Protein AF-A0A9E5RBS0-F1 (afdb_monomer)

Secondary structure (DSSP, 8-state):
-HHHHHIIIIIIIITTTTTTT-TTS-HHHHHHHHHHHHHHHHHHHHHHHHHHHS-TT-HHHHHHHHHHHHHHHHHHHHHTTSTT--SS-TTBTTTB--PPPEETTEE--HHHHHHHHHHHHHHHHHHHHHHHHHHHHHHHHHT-

Sequence (144 aa):
MSTLVIPIGVDAILLASGHMNNPAWLPHAKLHCAMSFFAAASLGISALAILKVRPTYDLFSMGLAAFLGSAFWIGLIASGFWSGTSYGFLNDPVLGNIREPELFGIVIYPNVIAAIITIVIAIAGYWFANQATLIERSRLKENA

Foldseek 3Di:
DCLQCVLCVCCVPVVVCLALVPPVDDVVSNVVSVVLNVQSNVLQVQLVVLVVPDDLLPLVSLLSSLCSQQVSLVVVVVCVVDPPDDLDCDCRPRVYHPDADDDPNHGDRVSNVSSVVSNVVSVVSSVVSNVVNVVVVVVVVVVD

Structure (mmCIF, N/CA/C/O backbone):
data_AF-A0A9E5RBS0-F1
#
_entry.id   AF-A0A9E5RBS0-F1
#
loop_
_atom_site.group_PDB
_atom_site.id
_atom_site.type_symbol
_atom_site.label_atom_id
_atom_site.label_alt_id
_atom_site.label_comp_id
_atom_site.label_asym_id
_atom_site.label_entity_id
_atom_site.label_seq_id
_atom_site.pdbx_PDB_ins_code
_atom_site.Cartn_x
_atom_site.Cartn_y
_atom_site.Cartn_z
_atom_site.occupancy
_atom_site.B_iso_or_equiv
_atom_site.auth_seq_id
_atom_site.auth_comp_id
_atom_site.auth_asym_id
_atom_site.auth_atom_id
_atom_site.pdbx_PDB_model_num
ATOM 1 N N . MET A 1 1 ? 2.836 -4.240 9.363 1.00 58.72 1 MET A N 1
ATOM 2 C CA . MET A 1 1 ? 4.174 -4.847 9.157 1.00 58.72 1 MET A CA 1
ATOM 3 C C . MET A 1 1 ? 4.505 -5.014 7.680 1.00 58.72 1 MET A C 1
ATOM 5 O O . MET A 1 1 ? 5.583 -4.593 7.291 1.00 58.72 1 MET A O 1
ATOM 9 N N . SER A 1 2 ? 3.610 -5.545 6.840 1.00 66.06 2 SER A N 1
ATOM 10 C CA . SER A 1 2 ? 3.861 -5.672 5.392 1.00 66.06 2 SER A CA 1
ATOM 11 C C . SER A 1 2 ? 4.233 -4.344 4.718 1.00 66.06 2 SER A C 1
ATOM 13 O O . SER A 1 2 ? 5.220 -4.295 3.999 1.00 66.06 2 SER A O 1
ATOM 15 N N . THR A 1 3 ? 3.536 -3.252 5.041 1.00 71.00 3 THR A N 1
ATOM 16 C CA . THR A 1 3 ? 3.782 -1.877 4.540 1.00 71.00 3 THR A CA 1
ATOM 17 C C . THR A 1 3 ? 5.165 -1.316 4.893 1.00 71.00 3 THR A C 1
ATOM 19 O O . THR A 1 3 ? 5.622 -0.369 4.271 1.00 71.00 3 THR A O 1
ATOM 22 N N . LEU A 1 4 ? 5.848 -1.911 5.875 1.00 67.19 4 LEU A N 1
ATOM 23 C CA . LEU A 1 4 ? 7.228 -1.582 6.240 1.00 67.19 4 LEU A CA 1
ATOM 24 C C . LEU A 1 4 ? 8.225 -2.508 5.545 1.00 67.19 4 LEU A C 1
ATOM 26 O O . LEU A 1 4 ? 9.202 -2.060 4.956 1.00 67.19 4 LEU A O 1
ATOM 30 N N . VAL A 1 5 ? 7.981 -3.814 5.651 1.00 72.00 5 VAL A N 1
ATOM 31 C CA . VAL A 1 5 ? 8.968 -4.842 5.311 1.00 72.00 5 VAL A CA 1
ATOM 32 C C . VAL A 1 5 ? 9.030 -5.097 3.813 1.00 72.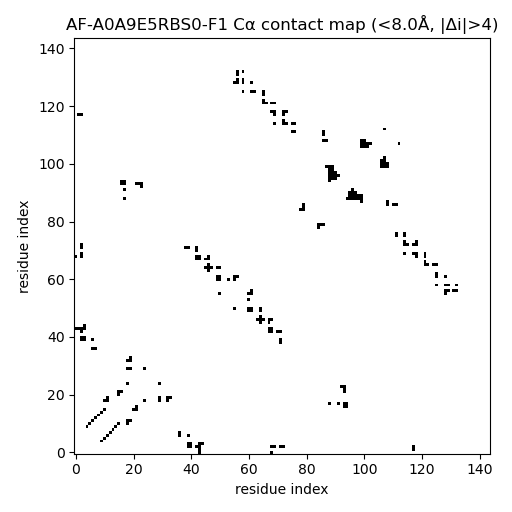00 5 VAL A C 1
ATOM 34 O O . VAL A 1 5 ? 10.119 -5.262 3.278 1.00 72.00 5 VAL A O 1
ATOM 37 N N . ILE A 1 6 ? 7.884 -5.127 3.131 1.00 73.69 6 ILE A N 1
ATOM 38 C CA . ILE A 1 6 ? 7.835 -5.523 1.723 1.00 73.69 6 ILE A CA 1
ATOM 39 C C . ILE A 1 6 ? 8.464 -4.446 0.826 1.00 73.69 6 ILE A C 1
ATOM 41 O O . ILE A 1 6 ? 9.379 -4.801 0.093 1.00 73.69 6 ILE A O 1
ATOM 45 N N . PRO A 1 7 ? 8.101 -3.149 0.909 1.00 73.19 7 PRO A N 1
ATOM 46 C CA . PRO A 1 7 ? 8.679 -2.144 0.012 1.00 73.19 7 PRO A CA 1
ATOM 47 C C . PRO A 1 7 ? 10.189 -1.975 0.218 1.00 73.19 7 PRO A C 1
ATOM 49 O O . PRO A 1 7 ? 10.949 -1.902 -0.737 1.00 73.19 7 PRO A O 1
ATOM 52 N N . ILE A 1 8 ? 10.660 -1.981 1.469 1.00 74.06 8 ILE A N 1
ATOM 53 C CA . ILE A 1 8 ? 12.094 -1.836 1.748 1.00 74.06 8 ILE A CA 1
ATOM 54 C C . ILE A 1 8 ? 12.848 -3.125 1.400 1.00 74.06 8 ILE A C 1
ATOM 56 O O . ILE A 1 8 ? 13.849 -3.093 0.693 1.00 74.06 8 ILE A O 1
ATOM 60 N N . GLY A 1 9 ? 12.388 -4.272 1.896 1.00 75.38 9 GLY A N 1
ATOM 61 C CA . GLY A 1 9 ? 13.095 -5.539 1.728 1.00 75.38 9 GLY A CA 1
ATOM 62 C C . GLY A 1 9 ? 13.079 -6.051 0.290 1.00 75.38 9 GLY A C 1
ATOM 63 O O . GLY A 1 9 ? 14.088 -6.559 -0.191 1.00 75.38 9 GLY A O 1
ATOM 64 N N . VAL A 1 10 ? 11.957 -5.910 -0.413 1.00 73.31 10 VAL A N 1
ATOM 65 C CA . VAL A 1 10 ? 11.831 -6.402 -1.787 1.00 73.31 10 VAL A CA 1
ATOM 66 C C . VAL A 1 10 ? 12.387 -5.381 -2.771 1.00 73.31 10 VAL A C 1
ATOM 68 O O . VAL A 1 10 ? 13.307 -5.716 -3.511 1.00 73.31 10 VAL A O 1
ATOM 71 N N . ASP A 1 11 ? 11.926 -4.131 -2.748 1.00 73.44 11 ASP A N 1
ATOM 72 C CA . ASP A 1 11 ? 12.280 -3.192 -3.819 1.00 73.44 11 ASP A CA 1
ATOM 73 C C . ASP A 1 11 ? 13.636 -2.509 -3.605 1.00 73.44 11 ASP A C 1
ATOM 75 O O . ASP A 1 11 ? 14.388 -2.326 -4.564 1.00 73.44 11 ASP A O 1
ATOM 79 N N . ALA A 1 12 ? 13.994 -2.167 -2.361 1.00 74.69 12 ALA A N 1
ATOM 80 C CA . ALA A 1 12 ? 15.268 -1.497 -2.082 1.00 74.69 12 ALA A CA 1
ATOM 81 C C . ALA A 1 12 ? 16.462 -2.461 -1.973 1.00 74.69 12 ALA A C 1
ATOM 83 O O . ALA A 1 12 ? 17.599 -2.018 -2.137 1.00 74.69 12 ALA A O 1
ATOM 84 N N . ILE A 1 13 ? 16.227 -3.752 -1.695 1.00 80.75 13 ILE A N 1
ATOM 85 C CA . ILE A 1 13 ? 17.293 -4.755 -1.519 1.00 80.75 13 ILE A CA 1
ATOM 86 C C . ILE A 1 13 ? 17.256 -5.804 -2.633 1.00 80.75 13 ILE A C 1
ATOM 88 O O . ILE A 1 13 ? 18.195 -5.869 -3.424 1.00 80.75 13 ILE A O 1
ATOM 92 N N . LEU A 1 14 ? 16.197 -6.620 -2.723 1.00 79.25 14 LEU A N 1
ATOM 93 C CA . LEU A 1 14 ? 16.153 -7.738 -3.681 1.00 79.25 14 LEU A CA 1
ATOM 94 C C . LEU A 1 14 ? 16.082 -7.267 -5.140 1.00 79.25 14 LEU A C 1
ATOM 96 O O . LEU A 1 14 ? 16.726 -7.847 -6.010 1.00 79.25 14 LEU A O 1
ATOM 100 N N . LEU A 1 15 ? 15.328 -6.200 -5.400 1.00 79.38 15 LEU A N 1
ATOM 101 C CA . LEU A 1 15 ? 15.112 -5.628 -6.730 1.00 79.38 15 LEU A CA 1
ATOM 102 C C . LEU A 1 15 ? 15.852 -4.301 -6.915 1.00 79.38 15 LEU A C 1
ATOM 104 O O . LEU A 1 15 ? 15.511 -3.522 -7.806 1.00 79.38 15 LEU A O 1
ATOM 108 N N . ALA A 1 16 ? 16.887 -4.047 -6.108 1.00 84.00 16 ALA A N 1
ATOM 109 C CA . ALA A 1 16 ? 17.643 -2.800 -6.152 1.00 84.00 16 ALA A CA 1
ATOM 110 C C . ALA A 1 16 ? 18.156 -2.490 -7.567 1.00 84.00 16 ALA A C 1
ATOM 112 O O . ALA A 1 16 ? 18.082 -1.347 -8.009 1.00 84.00 16 ALA A O 1
ATOM 113 N N . SER A 1 17 ? 18.617 -3.507 -8.303 1.00 83.50 17 SER A N 1
ATOM 114 C CA . SER A 1 17 ? 19.103 -3.386 -9.686 1.00 83.50 17 SER A CA 1
ATOM 115 C C . SER A 1 17 ? 18.028 -2.945 -10.684 1.00 83.50 17 SER A C 1
ATOM 117 O O . SER A 1 17 ? 18.360 -2.274 -11.655 1.00 83.50 17 SER A O 1
ATOM 119 N N . GLY A 1 18 ? 16.759 -3.291 -10.438 1.00 80.44 18 GLY A N 1
ATOM 120 C CA . GLY A 1 18 ? 15.614 -2.840 -11.236 1.00 80.44 18 GLY A CA 1
ATOM 121 C C . GLY A 1 18 ? 15.096 -1.460 -10.838 1.00 80.44 18 GLY A C 1
ATOM 122 O O . GLY A 1 18 ? 14.491 -0.786 -11.659 1.00 80.44 18 GLY A O 1
ATOM 123 N N . HIS A 1 19 ? 15.388 -1.021 -9.612 1.00 84.19 19 HIS A N 1
ATOM 124 C CA . HIS A 1 19 ? 14.919 0.243 -9.046 1.00 84.19 19 HIS A CA 1
ATOM 125 C C . HIS A 1 19 ? 16.079 1.210 -8.751 1.00 84.19 19 HIS A C 1
ATOM 127 O O . HIS A 1 19 ? 16.594 1.894 -9.636 1.00 84.19 19 HIS A O 1
ATOM 133 N N . M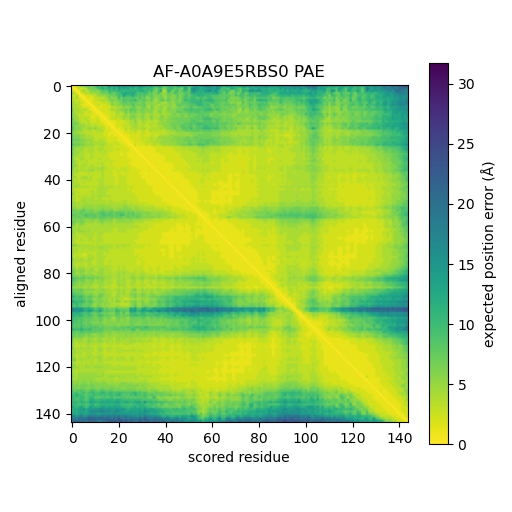ET A 1 20 ? 16.506 1.288 -7.486 1.00 86.19 20 MET A N 1
ATOM 134 C CA . MET A 1 20 ? 17.408 2.326 -6.970 1.00 86.19 20 MET A CA 1
ATOM 135 C C . MET A 1 20 ? 18.777 2.349 -7.659 1.00 86.19 20 MET A C 1
ATOM 137 O O . MET A 1 20 ? 19.349 3.419 -7.894 1.00 86.19 20 MET A O 1
ATOM 141 N N . ASN A 1 21 ? 19.275 1.176 -8.037 1.00 88.56 21 ASN A N 1
ATOM 142 C CA . ASN A 1 21 ? 20.567 1.001 -8.685 1.00 88.56 21 ASN A CA 1
ATOM 143 C C . ASN A 1 21 ? 20.462 0.940 -10.212 1.00 88.56 21 ASN A C 1
ATOM 145 O O . ASN A 1 21 ? 21.502 0.851 -10.855 1.00 88.56 21 ASN A O 1
ATOM 149 N N . ASN A 1 22 ? 19.264 1.033 -10.802 1.00 88.19 22 ASN A N 1
ATOM 150 C CA . ASN A 1 22 ? 19.078 0.985 -12.251 1.00 88.19 22 ASN A CA 1
ATOM 151 C C . A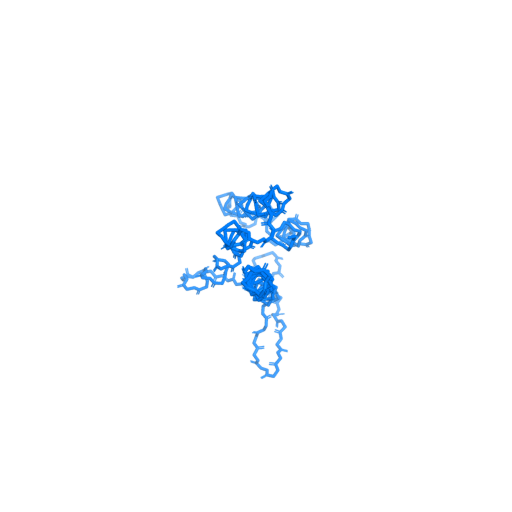SN A 1 22 ? 19.731 2.222 -12.907 1.00 88.19 22 ASN A C 1
ATOM 153 O O . ASN A 1 22 ? 19.250 3.342 -12.699 1.00 88.19 22 ASN A O 1
ATOM 157 N N . PRO A 1 23 ? 20.845 2.101 -13.656 1.00 90.50 23 PRO A N 1
ATOM 158 C CA . PRO A 1 23 ? 21.505 3.258 -14.265 1.00 90.50 23 PRO A CA 1
ATOM 159 C C . PRO A 1 23 ? 20.683 3.918 -15.379 1.00 90.50 23 PRO A C 1
ATOM 161 O O . PRO A 1 23 ? 20.913 5.088 -15.669 1.00 90.50 23 PRO A O 1
ATOM 164 N N . ALA A 1 24 ? 19.732 3.204 -15.986 1.00 89.38 24 ALA A N 1
ATOM 165 C CA . ALA A 1 24 ? 18.901 3.732 -17.065 1.00 89.38 24 ALA A CA 1
ATOM 166 C C . ALA A 1 24 ? 17.740 4.605 -16.555 1.00 89.38 24 ALA A C 1
ATOM 168 O O . ALA A 1 24 ? 17.189 5.405 -17.310 1.00 89.38 24 ALA A O 1
ATOM 169 N N . TRP A 1 25 ? 17.373 4.492 -15.275 1.00 87.62 25 TRP A N 1
ATOM 170 C CA . TRP A 1 25 ? 16.360 5.351 -14.668 1.00 87.62 25 TRP A CA 1
ATOM 171 C C . TRP A 1 25 ? 16.925 6.741 -14.374 1.00 87.62 25 TRP A C 1
ATOM 173 O O . TRP A 1 25 ? 17.949 6.892 -13.700 1.00 87.62 25 TRP A O 1
ATOM 183 N N . LEU A 1 26 ? 16.208 7.776 -14.816 1.00 91.38 26 LEU A N 1
ATOM 184 C CA . LEU A 1 26 ? 16.553 9.163 -14.512 1.00 91.38 26 LEU A CA 1
ATOM 185 C C . LEU A 1 26 ? 16.575 9.392 -12.988 1.00 91.38 26 LEU A C 1
ATOM 187 O O . LEU A 1 26 ? 15.738 8.827 -12.274 1.00 91.38 26 LEU A O 1
ATOM 191 N N . PRO A 1 27 ? 17.445 10.281 -12.467 1.00 93.06 27 PRO A N 1
ATOM 192 C CA . PRO A 1 27 ? 17.517 10.571 -11.032 1.00 93.06 27 PRO A CA 1
ATOM 193 C C . PRO A 1 27 ? 16.165 10.925 -10.393 1.00 93.06 27 PRO A C 1
ATOM 195 O O . PRO A 1 27 ? 15.903 10.563 -9.250 1.00 93.06 27 PRO A O 1
ATOM 198 N N . HIS A 1 28 ? 15.272 11.581 -11.140 1.00 92.44 28 HIS A N 1
ATOM 199 C CA . HIS A 1 28 ? 13.936 11.925 -10.659 1.00 92.44 28 HIS A CA 1
ATOM 200 C C . HIS A 1 28 ? 13.037 10.697 -10.424 1.00 92.44 28 HIS A C 1
ATOM 202 O O . HIS A 1 28 ? 12.309 10.657 -9.438 1.00 92.44 28 HIS A O 1
ATOM 208 N N . ALA A 1 29 ? 13.117 9.663 -11.268 1.00 88.44 29 ALA A N 1
ATOM 209 C CA . ALA A 1 29 ? 12.374 8.418 -11.052 1.00 88.44 29 ALA A CA 1
ATOM 210 C C . ALA A 1 29 ? 12.856 7.699 -9.780 1.00 88.44 29 ALA A C 1
ATOM 212 O O . ALA A 1 29 ? 12.051 7.213 -8.987 1.00 88.44 29 ALA A O 1
ATOM 213 N N . LYS A 1 30 ? 14.172 7.724 -9.528 1.00 89.50 30 LYS A N 1
ATOM 214 C CA . LYS A 1 30 ? 14.768 7.191 -8.292 1.00 89.50 30 LYS A CA 1
ATOM 215 C C . LYS A 1 30 ? 14.309 7.953 -7.052 1.00 89.50 30 LYS A C 1
ATOM 217 O O . LYS A 1 30 ? 14.068 7.334 -6.020 1.00 89.50 30 LYS A O 1
ATOM 222 N N . LEU A 1 31 ? 14.145 9.276 -7.152 1.00 91.31 31 LEU A N 1
ATOM 223 C CA . LEU A 1 31 ? 13.568 10.084 -6.076 1.00 91.31 31 LEU A CA 1
ATOM 224 C C . LEU A 1 31 ? 12.137 9.633 -5.751 1.00 91.31 31 LEU A C 1
ATOM 226 O O . LEU A 1 31 ? 11.849 9.377 -4.586 1.00 91.31 31 LEU A O 1
ATOM 230 N N . HIS A 1 32 ? 11.263 9.479 -6.753 1.00 91.06 32 HIS A N 1
ATOM 231 C CA . HIS A 1 32 ? 9.890 8.990 -6.539 1.00 91.06 32 HIS A CA 1
ATOM 232 C C . HIS A 1 32 ? 9.853 7.580 -5.940 1.00 91.06 32 HIS A C 1
ATOM 234 O O . HIS A 1 32 ? 9.050 7.309 -5.045 1.00 91.06 32 HIS A O 1
ATOM 240 N N . CYS A 1 33 ? 10.760 6.699 -6.368 1.00 88.12 33 CYS A N 1
ATOM 241 C CA . CYS A 1 33 ? 10.927 5.371 -5.776 1.00 88.12 33 CYS A CA 1
ATOM 242 C C . CYS A 1 33 ? 11.312 5.458 -4.288 1.00 88.12 33 CYS A C 1
ATOM 244 O O . CYS A 1 33 ? 10.648 4.869 -3.436 1.00 88.12 33 CYS A O 1
ATOM 246 N N . ALA A 1 34 ? 12.328 6.258 -3.947 1.00 88.62 34 ALA A N 1
ATOM 247 C CA . ALA A 1 34 ? 12.744 6.459 -2.560 1.00 88.62 34 ALA A CA 1
ATOM 248 C C . ALA A 1 34 ? 11.625 7.079 -1.708 1.00 88.62 34 ALA A C 1
ATOM 250 O O . ALA A 1 34 ? 11.345 6.599 -0.609 1.00 88.62 34 ALA A O 1
ATOM 251 N N . MET A 1 35 ? 10.944 8.108 -2.224 1.00 92.00 35 MET A N 1
ATOM 252 C CA . MET A 1 35 ? 9.789 8.727 -1.567 1.00 92.00 35 MET A CA 1
ATOM 253 C C . MET A 1 35 ? 8.695 7.698 -1.274 1.00 92.00 35 MET A C 1
ATOM 255 O O . MET A 1 35 ? 8.122 7.718 -0.187 1.00 92.00 35 MET A O 1
ATOM 259 N N . SER A 1 36 ? 8.451 6.765 -2.195 1.00 89.44 36 SER A N 1
ATOM 260 C CA . SER A 1 36 ? 7.472 5.689 -2.018 1.00 89.44 36 SER A CA 1
ATOM 261 C C . SER A 1 36 ? 7.849 4.756 -0.862 1.00 89.44 36 SER A C 1
ATOM 263 O O . SER A 1 36 ? 6.991 4.427 -0.042 1.00 89.44 36 SER A O 1
ATOM 265 N N . PHE A 1 37 ? 9.131 4.399 -0.715 1.00 87.31 37 PHE A N 1
ATOM 266 C CA . PHE A 1 37 ? 9.606 3.592 0.418 1.00 87.31 37 PHE A CA 1
ATOM 267 C C . PHE A 1 37 ? 9.423 4.304 1.756 1.00 87.31 37 PHE A C 1
ATOM 269 O O . PHE A 1 37 ? 8.893 3.722 2.704 1.00 87.31 37 PHE A O 1
ATOM 276 N N . PHE A 1 38 ? 9.822 5.576 1.836 1.00 89.56 38 PHE A N 1
ATOM 277 C CA . PHE A 1 38 ? 9.664 6.359 3.061 1.00 89.56 38 PHE A CA 1
ATOM 278 C C . PHE A 1 38 ? 8.194 6.622 3.391 1.00 89.56 38 PHE A C 1
ATOM 280 O O . PHE A 1 38 ? 7.828 6.603 4.567 1.00 89.56 38 PHE A O 1
ATOM 287 N N . ALA A 1 39 ? 7.337 6.808 2.385 1.00 91.38 39 ALA A N 1
ATOM 288 C CA . ALA A 1 39 ? 5.898 6.929 2.580 1.00 91.38 39 ALA A CA 1
ATOM 289 C C . ALA A 1 39 ? 5.308 5.634 3.152 1.00 91.38 39 ALA A C 1
ATOM 291 O O . ALA A 1 39 ? 4.618 5.676 4.171 1.00 91.38 39 ALA A O 1
ATOM 292 N N . ALA A 1 40 ? 5.633 4.479 2.564 1.00 90.88 40 ALA A N 1
ATOM 293 C CA . ALA A 1 40 ? 5.170 3.184 3.054 1.00 90.88 40 ALA A CA 1
ATOM 294 C C . ALA A 1 40 ? 5.631 2.922 4.498 1.00 90.88 40 ALA A C 1
ATOM 296 O O . ALA A 1 40 ? 4.829 2.552 5.362 1.00 90.88 40 ALA A O 1
ATOM 297 N N . ALA A 1 41 ? 6.904 3.207 4.788 1.00 89.75 41 ALA A N 1
ATOM 298 C CA . ALA A 1 41 ? 7.460 3.064 6.124 1.00 89.75 41 ALA A CA 1
ATOM 299 C C . ALA A 1 41 ? 6.772 3.983 7.141 1.00 89.75 41 ALA A C 1
ATOM 301 O O . ALA A 1 41 ? 6.351 3.526 8.205 1.00 89.75 41 ALA A O 1
ATOM 302 N N . SER A 1 42 ? 6.599 5.260 6.800 1.00 93.50 42 SER A N 1
ATOM 303 C CA . SER A 1 42 ? 5.956 6.239 7.681 1.00 93.50 42 SER A CA 1
ATOM 304 C C . SER A 1 42 ? 4.517 5.831 7.996 1.00 93.50 42 SER A C 1
ATOM 306 O O . SER A 1 42 ? 4.144 5.763 9.164 1.00 93.50 42 SER A O 1
ATOM 308 N N . LEU A 1 43 ? 3.735 5.453 6.979 1.00 94.88 43 LEU A N 1
ATOM 309 C CA . LEU A 1 43 ? 2.360 4.975 7.143 1.00 94.88 43 LEU A CA 1
ATOM 310 C C . LEU A 1 43 ? 2.285 3.716 8.022 1.00 94.88 43 LEU A C 1
ATOM 312 O O . LEU A 1 43 ? 1.458 3.633 8.934 1.00 94.88 43 LEU A O 1
ATOM 316 N N . GLY A 1 44 ? 3.182 2.751 7.796 1.00 93.38 44 GLY A N 1
ATOM 317 C CA . GLY A 1 44 ? 3.254 1.527 8.589 1.00 93.38 44 GLY A CA 1
ATOM 318 C C . GLY A 1 44 ? 3.641 1.772 10.051 1.00 93.38 44 GLY A C 1
ATOM 319 O O . GLY A 1 44 ? 3.033 1.180 10.945 1.00 93.38 44 GLY A O 1
ATOM 320 N N . ILE A 1 45 ? 4.611 2.655 10.312 1.00 94.62 45 ILE A N 1
ATOM 321 C CA . ILE A 1 45 ? 5.013 3.053 11.671 1.00 94.62 45 ILE A CA 1
ATOM 322 C C . ILE A 1 45 ? 3.866 3.774 12.375 1.00 94.62 45 ILE A C 1
ATOM 324 O O . ILE A 1 45 ? 3.558 3.438 13.517 1.00 94.62 45 ILE A O 1
ATOM 328 N N . SER A 1 46 ? 3.197 4.714 11.703 1.00 95.88 46 SER A N 1
ATOM 329 C CA . SER A 1 46 ? 2.045 5.422 12.267 1.00 95.88 46 SER A CA 1
ATOM 330 C C . SER A 1 46 ? 0.914 4.463 12.643 1.00 95.88 46 SER A C 1
ATOM 332 O O . SER A 1 46 ? 0.371 4.569 13.742 1.00 95.88 46 SER A O 1
ATOM 334 N N . ALA A 1 47 ? 0.604 3.479 11.792 1.00 95.81 47 ALA A N 1
ATOM 335 C CA . ALA A 1 47 ? -0.384 2.450 12.110 1.00 95.81 47 ALA A CA 1
ATOM 336 C C . ALA A 1 47 ? 0.003 1.650 13.368 1.00 95.81 47 ALA A C 1
ATOM 338 O O . ALA A 1 47 ? -0.811 1.493 14.277 1.00 95.81 47 ALA A O 1
ATOM 339 N N . LEU A 1 48 ? 1.256 1.189 13.467 1.00 94.56 48 LEU A N 1
ATOM 340 C CA . LEU A 1 48 ? 1.742 0.450 14.640 1.00 94.56 48 LEU A CA 1
ATOM 341 C C . LEU A 1 48 ? 1.740 1.299 15.914 1.00 94.56 48 LEU A C 1
ATOM 343 O O . LEU A 1 48 ? 1.405 0.792 16.983 1.00 94.56 48 LEU A O 1
ATOM 347 N N . ALA A 1 49 ? 2.089 2.582 15.810 1.00 96.19 49 ALA A N 1
ATOM 348 C CA . ALA A 1 49 ? 2.056 3.500 16.939 1.00 96.19 49 ALA A CA 1
ATOM 349 C C . ALA A 1 49 ? 0.635 3.616 17.507 1.00 96.19 49 ALA A C 1
ATOM 351 O O . ALA A 1 49 ? 0.464 3.515 18.720 1.00 96.19 49 ALA A O 1
ATOM 352 N N . ILE A 1 50 ? -0.382 3.732 16.643 1.00 96.25 50 ILE A N 1
ATOM 353 C CA . ILE A 1 50 ? -1.793 3.749 17.052 1.00 96.25 50 ILE A CA 1
ATOM 354 C C . ILE A 1 50 ? -2.174 2.437 17.743 1.00 96.25 50 ILE A C 1
ATOM 356 O O . ILE A 1 50 ? -2.688 2.474 18.859 1.00 96.25 50 ILE A O 1
ATOM 360 N N . LEU A 1 51 ? -1.883 1.288 17.122 1.00 94.12 51 LEU A N 1
ATOM 361 C CA . LEU A 1 51 ? -2.215 -0.027 17.690 1.00 94.12 51 LEU A CA 1
ATOM 362 C C . LEU A 1 51 ? -1.531 -0.283 19.042 1.00 94.12 51 LEU A C 1
ATOM 364 O O . LEU A 1 51 ? -2.064 -1.014 19.868 1.00 94.12 51 LEU A O 1
ATOM 368 N N . LYS A 1 52 ? -0.355 0.312 19.275 1.00 96.31 52 LYS A N 1
ATOM 369 C CA . LYS A 1 52 ? 0.396 0.165 20.526 1.00 96.31 52 LYS A CA 1
ATOM 370 C C . LYS A 1 52 ? -0.192 0.979 21.679 1.00 96.31 52 LYS A C 1
ATOM 372 O O . LYS A 1 52 ? -0.093 0.549 22.823 1.00 96.31 52 LYS A O 1
ATOM 377 N N . VAL A 1 53 ? -0.727 2.170 21.403 1.00 96.88 53 VAL A N 1
ATOM 378 C CA . VAL A 1 53 ? -1.120 3.132 22.453 1.00 96.88 53 VAL A CA 1
ATOM 379 C C . VAL A 1 53 ? -2.628 3.265 22.633 1.00 96.88 53 VAL A C 1
ATOM 381 O O . VAL A 1 53 ? -3.069 3.871 23.607 1.00 96.88 53 VAL A O 1
ATOM 384 N N . ARG A 1 54 ? -3.429 2.742 21.698 1.00 95.19 54 ARG A N 1
ATOM 385 C CA . ARG A 1 54 ? -4.890 2.834 21.739 1.00 95.19 54 ARG A CA 1
ATOM 386 C C . ARG A 1 54 ? -5.506 1.475 22.048 1.00 95.19 54 ARG A C 1
ATOM 388 O O . ARG A 1 54 ? -5.055 0.468 21.507 1.00 95.19 54 ARG A O 1
ATOM 395 N N . PRO A 1 55 ? -6.553 1.436 22.884 1.00 91.56 55 PRO A N 1
ATOM 396 C CA . PRO A 1 55 ? -7.268 0.200 23.137 1.00 91.56 55 PRO A CA 1
ATOM 397 C C . PRO A 1 55 ? -7.956 -0.303 21.864 1.00 91.56 55 PRO A C 1
ATOM 399 O O . PRO A 1 55 ? -8.444 0.482 21.053 1.00 91.56 55 PRO A O 1
ATOM 402 N N . THR A 1 56 ? -8.060 -1.622 21.719 1.00 89.44 56 THR A N 1
ATOM 403 C CA . THR A 1 56 ? -8.664 -2.266 20.541 1.00 89.44 56 THR A CA 1
ATOM 404 C C . THR A 1 56 ? -10.167 -2.018 20.403 1.00 89.44 56 THR A C 1
ATOM 406 O O . THR A 1 56 ? -10.703 -2.158 19.308 1.00 89.44 56 THR A O 1
ATOM 409 N N . TYR A 1 57 ? -10.849 -1.602 21.474 1.00 88.62 57 TYR A N 1
ATOM 410 C CA . TYR A 1 57 ? -12.265 -1.228 21.429 1.00 88.62 57 TYR A CA 1
ATOM 411 C C . TYR A 1 57 ? -12.517 0.198 20.901 1.00 88.62 57 TYR A C 1
ATOM 413 O O . TYR A 1 57 ? -13.662 0.572 20.633 1.00 88.62 57 TYR A O 1
ATOM 421 N N . ASP A 1 58 ? -11.469 1.012 20.727 1.00 93.31 58 ASP A N 1
ATOM 422 C CA . ASP A 1 58 ? -11.563 2.322 20.082 1.00 93.31 58 ASP A CA 1
ATOM 423 C C . ASP A 1 58 ? -11.605 2.156 18.557 1.00 93.31 58 ASP A C 1
ATOM 425 O O . ASP A 1 58 ? -10.582 2.152 17.866 1.00 93.31 58 ASP A O 1
ATOM 429 N N . LEU A 1 59 ? -12.823 2.012 18.029 1.00 94.31 59 LEU A N 1
ATOM 430 C CA . LEU A 1 59 ? -13.060 1.729 16.613 1.00 94.31 59 LEU A CA 1
ATOM 431 C C . LEU A 1 59 ? -12.534 2.816 15.678 1.00 94.31 59 LEU A C 1
ATOM 433 O O . LEU A 1 59 ? -12.132 2.497 14.562 1.00 94.31 59 LEU A O 1
ATOM 437 N N . PHE A 1 60 ? -12.509 4.080 16.104 1.00 96.50 60 PHE A N 1
ATOM 438 C CA . PHE A 1 60 ? -11.946 5.139 15.271 1.00 96.50 60 PHE A CA 1
ATOM 439 C C . PHE A 1 60 ? -10.438 4.934 15.106 1.00 96.50 60 PHE A C 1
ATOM 441 O O . PHE A 1 60 ? -9.937 4.906 13.982 1.00 96.50 60 PHE A O 1
ATOM 448 N N . SER A 1 61 ? -9.728 4.705 16.213 1.00 96.62 61 SER A N 1
ATOM 449 C CA . SER A 1 61 ? -8.289 4.427 16.182 1.00 96.62 61 SER A CA 1
ATOM 450 C C . SER A 1 61 ? -7.963 3.154 15.400 1.00 96.62 61 SER A C 1
ATOM 452 O O . SER A 1 61 ? -7.025 3.149 14.606 1.00 96.62 61 SER A O 1
ATOM 454 N N . MET A 1 62 ? -8.748 2.085 15.567 1.00 96.75 62 MET A N 1
ATOM 455 C CA . MET A 1 62 ? -8.546 0.840 14.814 1.00 96.75 62 MET A CA 1
ATOM 456 C C . MET A 1 62 ? -8.805 1.025 13.315 1.00 96.75 62 MET A C 1
ATOM 458 O O . MET A 1 62 ? -8.038 0.521 12.495 1.00 96.75 62 MET A O 1
ATOM 462 N N . GLY A 1 63 ? -9.839 1.786 12.947 1.00 97.31 63 GLY A N 1
ATOM 463 C CA . GLY A 1 63 ? -10.124 2.135 11.555 1.00 97.31 63 GLY A CA 1
ATOM 464 C C . GLY A 1 63 ? -9.009 2.973 10.934 1.00 97.31 63 GLY A C 1
ATOM 465 O O . GLY A 1 63 ? -8.557 2.679 9.829 1.00 97.31 63 GLY A O 1
ATOM 466 N N . LEU A 1 64 ? -8.496 3.963 11.669 1.00 97.88 64 LEU A N 1
ATOM 467 C CA . LEU A 1 64 ? -7.370 4.784 11.228 1.00 97.88 64 LEU A CA 1
ATOM 468 C C . LEU A 1 64 ? -6.092 3.953 11.056 1.00 97.88 64 LEU A C 1
ATOM 470 O O . LEU A 1 64 ? -5.402 4.097 10.051 1.00 97.88 64 LEU A O 1
ATOM 474 N N . ALA A 1 65 ? -5.788 3.048 11.990 1.00 96.56 65 ALA A N 1
ATOM 475 C CA . ALA A 1 65 ? -4.643 2.149 11.874 1.00 96.56 65 ALA A CA 1
ATOM 476 C C . ALA A 1 65 ? -4.766 1.209 10.662 1.00 96.56 65 ALA A C 1
ATOM 478 O O . ALA A 1 65 ? -3.789 1.022 9.934 1.00 96.56 65 ALA A O 1
ATOM 479 N N . ALA A 1 66 ? -5.959 0.660 10.410 1.00 96.88 66 ALA A N 1
ATOM 480 C CA . ALA A 1 66 ? -6.227 -0.163 9.232 1.00 96.88 66 ALA A CA 1
ATOM 481 C C . ALA A 1 66 ? -6.059 0.641 7.931 1.00 96.88 66 ALA A C 1
ATOM 483 O O . ALA A 1 66 ? -5.367 0.194 7.012 1.00 96.88 66 ALA A O 1
ATOM 484 N N . PHE A 1 67 ? -6.612 1.858 7.872 1.00 97.06 67 PHE A N 1
ATOM 485 C CA . PHE A 1 67 ? -6.448 2.755 6.729 1.00 97.06 67 PHE A CA 1
ATOM 486 C C . PHE A 1 67 ? -4.972 3.066 6.470 1.00 97.06 67 PHE A C 1
ATOM 488 O O . PHE A 1 67 ? -4.479 2.776 5.385 1.00 97.06 67 PHE A O 1
ATOM 495 N N . LEU A 1 68 ? -4.233 3.559 7.467 1.00 96.06 68 LEU A N 1
ATOM 496 C CA . LEU A 1 68 ? -2.812 3.889 7.318 1.00 96.06 68 LEU A CA 1
ATOM 497 C C . LEU A 1 68 ? -1.980 2.666 6.911 1.00 96.06 68 LEU A C 1
ATOM 499 O O . LEU A 1 68 ? -1.140 2.758 6.020 1.00 96.06 68 LEU A O 1
ATOM 503 N N . GLY A 1 69 ? -2.258 1.497 7.494 1.00 94.44 69 GLY A N 1
ATOM 504 C CA . GLY A 1 69 ? -1.603 0.247 7.112 1.00 94.44 69 GLY A CA 1
ATOM 505 C C . GLY A 1 69 ? -1.870 -0.167 5.660 1.00 94.44 69 GLY A C 1
ATOM 506 O O . GLY A 1 69 ? -1.019 -0.811 5.050 1.00 94.44 69 GLY A O 1
ATOM 507 N N . SER A 1 70 ? -3.009 0.225 5.088 1.00 95.94 70 SER A N 1
ATOM 508 C CA . SER A 1 70 ? -3.438 -0.149 3.734 1.00 95.94 70 SER A CA 1
ATOM 509 C C . SER A 1 70 ? -3.201 0.929 2.666 1.00 95.94 70 SER A C 1
ATOM 511 O O . SER A 1 70 ? -3.120 0.597 1.487 1.00 95.94 70 SER A O 1
ATOM 513 N N . ALA A 1 71 ? -3.037 2.198 3.047 1.00 96.00 71 ALA A N 1
ATOM 514 C CA . ALA A 1 71 ? -3.067 3.338 2.127 1.00 96.00 71 ALA A CA 1
ATOM 515 C C . ALA A 1 71 ? -2.009 3.265 1.014 1.00 96.00 71 ALA A C 1
ATOM 517 O O . ALA A 1 71 ? -2.322 3.508 -0.149 1.00 96.00 71 ALA A O 1
ATOM 518 N N . PHE A 1 72 ? -0.777 2.864 1.344 1.00 94.12 72 PHE A N 1
ATOM 519 C CA . PHE A 1 72 ? 0.280 2.669 0.346 1.00 94.12 72 PHE A CA 1
ATOM 520 C C . PHE A 1 72 ? -0.093 1.599 -0.690 1.00 94.12 72 PHE A C 1
ATOM 522 O O . PHE A 1 72 ? 0.107 1.790 -1.883 1.00 94.12 72 PHE A O 1
ATOM 529 N N . TRP A 1 73 ? -0.684 0.492 -0.241 1.00 94.38 73 TRP A N 1
ATOM 530 C CA . TRP A 1 73 ? -1.087 -0.627 -1.094 1.00 94.38 73 TRP A CA 1
ATOM 531 C C . TRP A 1 73 ? -2.274 -0.279 -1.987 1.00 94.38 73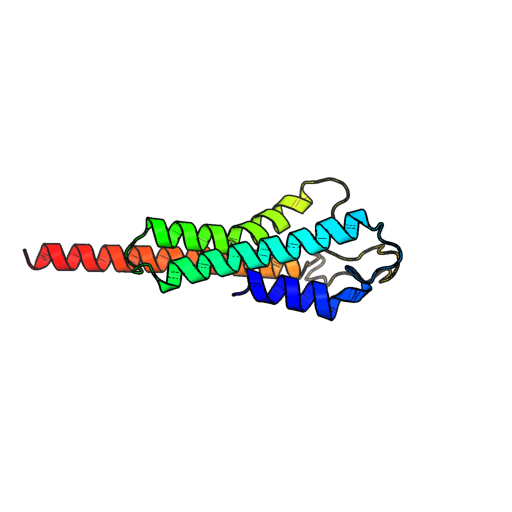 TRP A C 1
ATOM 533 O O . TRP A 1 73 ? -2.310 -0.681 -3.147 1.00 94.38 73 TRP A O 1
ATOM 543 N N . ILE A 1 74 ? -3.214 0.515 -1.470 1.00 95.94 74 ILE A N 1
ATOM 544 C CA . ILE A 1 74 ? -4.298 1.093 -2.269 1.00 95.94 74 ILE A CA 1
ATOM 545 C C . ILE A 1 74 ? -3.707 1.992 -3.359 1.00 95.94 74 ILE A C 1
ATOM 547 O O . ILE A 1 74 ? -4.093 1.868 -4.517 1.00 95.94 74 ILE A O 1
ATOM 551 N N . GLY A 1 75 ? -2.737 2.845 -3.011 1.00 94.69 75 GLY A N 1
ATOM 552 C CA . GLY A 1 75 ? -2.015 3.682 -3.971 1.00 94.69 75 GLY A CA 1
ATOM 553 C C . GLY A 1 75 ? -1.254 2.870 -5.021 1.00 94.69 75 GLY A C 1
ATOM 554 O O . GLY A 1 75 ? -1.312 3.207 -6.200 1.00 94.69 75 GLY A O 1
ATOM 555 N N . LEU A 1 76 ? -0.610 1.768 -4.617 1.00 93.31 76 LEU A N 1
ATOM 556 C CA . LEU A 1 76 ? 0.045 0.835 -5.533 1.00 93.31 76 LEU A CA 1
ATOM 557 C C . LEU A 1 76 ? -0.958 0.263 -6.529 1.00 93.31 76 LEU A C 1
ATOM 559 O O . LEU A 1 76 ? -0.702 0.325 -7.717 1.00 93.31 76 LEU A O 1
ATOM 563 N N . ILE A 1 77 ? -2.106 -0.253 -6.087 1.00 95.62 77 ILE A N 1
ATOM 564 C CA . ILE A 1 77 ? -3.119 -0.778 -7.015 1.00 95.62 77 ILE A CA 1
ATOM 565 C C . ILE A 1 77 ? -3.649 0.351 -7.909 1.00 95.62 77 ILE A C 1
ATOM 567 O O . ILE A 1 77 ? -3.730 0.190 -9.121 1.00 95.62 77 ILE A O 1
ATOM 571 N N . ALA A 1 78 ? -3.954 1.517 -7.343 1.00 96.06 78 ALA A N 1
ATOM 572 C CA . ALA A 1 78 ? -4.496 2.639 -8.100 1.00 96.06 78 ALA A CA 1
ATOM 573 C C . ALA A 1 78 ? -3.519 3.214 -9.142 1.00 96.06 78 ALA A C 1
ATOM 575 O O . ALA A 1 78 ? -3.968 3.808 -10.122 1.00 96.06 78 ALA A O 1
ATOM 576 N N . SER A 1 79 ? -2.204 3.035 -8.978 1.00 94.12 79 SER A N 1
ATOM 577 C CA . SER A 1 79 ? -1.218 3.561 -9.930 1.00 94.12 79 SER A CA 1
ATOM 578 C C . SER A 1 79 ? -1.396 2.986 -11.336 1.00 94.12 79 SER A C 1
ATOM 580 O O . SER A 1 79 ? -1.206 3.721 -12.298 1.00 94.12 79 SER A O 1
ATOM 582 N N . GLY A 1 80 ? -1.876 1.743 -11.461 1.00 92.81 80 GLY A N 1
ATOM 583 C CA . GLY A 1 80 ? -2.135 1.094 -12.752 1.00 92.81 80 GLY A CA 1
ATOM 584 C C . GLY A 1 80 ? -3.240 1.744 -13.587 1.00 92.81 80 GLY A C 1
ATOM 585 O O . GLY A 1 80 ? -3.359 1.447 -14.773 1.00 92.81 80 GLY A O 1
ATOM 586 N N . PHE A 1 81 ? -4.031 2.660 -13.016 1.00 94.25 81 PHE A N 1
ATOM 587 C CA . PHE A 1 81 ? -4.947 3.497 -13.798 1.00 94.25 81 PHE A CA 1
ATOM 588 C C . PHE A 1 81 ? -4.221 4.606 -14.572 1.00 94.25 81 PHE A C 1
ATOM 590 O O . PHE A 1 81 ? -4.809 5.214 -15.466 1.00 94.25 81 PHE A O 1
ATOM 597 N N . TRP A 1 82 ? -2.958 4.888 -14.243 1.00 94.31 82 TRP A N 1
ATOM 598 C CA . TRP A 1 82 ? -2.162 5.915 -14.902 1.00 94.31 82 TRP A CA 1
ATOM 599 C C . TRP A 1 82 ? -1.358 5.338 -16.064 1.00 94.31 82 TRP A C 1
ATOM 601 O O . TRP A 1 82 ? -0.585 4.390 -15.907 1.00 94.31 82 TRP A O 1
ATOM 611 N N . SER A 1 83 ? -1.496 5.957 -17.238 1.00 93.25 83 SER A N 1
ATOM 612 C CA . SER A 1 83 ? -0.766 5.554 -18.440 1.00 93.25 83 SER A CA 1
ATOM 613 C C . SER A 1 83 ? 0.746 5.621 -18.222 1.00 93.25 83 SER A C 1
ATOM 615 O O . SER A 1 83 ? 1.255 6.638 -17.748 1.00 93.25 83 SER A O 1
ATOM 617 N N . GLY A 1 84 ? 1.461 4.570 -18.624 1.00 86.44 84 GLY A N 1
ATOM 618 C CA . GLY A 1 84 ? 2.921 4.493 -18.513 1.00 86.44 84 GLY A CA 1
ATOM 619 C C . GLY A 1 84 ? 3.433 3.947 -17.177 1.00 86.44 84 GLY A C 1
ATOM 620 O O . GLY A 1 84 ? 4.643 3.858 -16.996 1.00 86.44 84 GLY A O 1
ATOM 621 N N . THR A 1 85 ? 2.546 3.561 -16.256 1.00 89.62 85 THR A N 1
ATOM 622 C CA . THR A 1 85 ? 2.920 2.781 -15.068 1.00 89.62 85 THR A CA 1
ATOM 623 C C . THR A 1 85 ? 2.919 1.281 -15.378 1.00 89.62 85 THR A C 1
ATOM 625 O O . THR A 1 85 ? 2.219 0.820 -16.279 1.00 89.62 85 THR A O 1
ATOM 628 N N . SER A 1 86 ? 3.720 0.515 -14.636 1.00 88.38 86 SER A N 1
ATOM 629 C CA . SER A 1 86 ? 3.784 -0.946 -14.718 1.00 88.38 86 SER A CA 1
ATOM 630 C C . SER A 1 86 ? 3.946 -1.527 -13.316 1.00 88.38 86 SER A C 1
ATOM 632 O O . SER A 1 86 ? 4.623 -0.939 -12.472 1.00 88.38 86 SER A O 1
ATOM 634 N N . TYR A 1 87 ? 3.339 -2.688 -13.072 1.00 89.38 87 TYR A N 1
ATOM 635 C CA . TYR A 1 87 ? 3.558 -3.464 -11.848 1.00 89.38 87 TYR A CA 1
ATOM 636 C C . TYR A 1 87 ? 4.738 -4.435 -11.956 1.00 89.38 87 TYR A C 1
ATOM 638 O O . TYR A 1 87 ? 5.173 -4.963 -10.934 1.00 89.38 87 TYR A O 1
ATOM 646 N N . GLY A 1 88 ? 5.209 -4.699 -13.175 1.00 86.69 88 GLY A N 1
ATOM 647 C CA . GLY A 1 88 ? 6.322 -5.591 -13.479 1.00 86.69 88 GLY A CA 1
ATOM 648 C C . GLY A 1 88 ? 7.462 -4.867 -14.190 1.00 86.69 88 GLY A C 1
ATOM 649 O O . GLY A 1 88 ? 7.432 -3.648 -14.374 1.00 86.69 88 GLY A O 1
ATOM 650 N N . PHE A 1 89 ? 8.459 -5.641 -14.608 1.00 82.31 89 PHE A N 1
ATOM 651 C CA . PHE A 1 89 ? 9.665 -5.137 -15.270 1.00 82.31 89 PHE A CA 1
ATOM 652 C C . PHE A 1 89 ? 9.700 -5.463 -16.762 1.00 82.31 89 PHE A C 1
ATOM 654 O O . PHE A 1 89 ? 10.762 -5.369 -17.369 1.00 82.31 89 PHE A O 1
ATOM 661 N N . LEU A 1 90 ? 8.579 -5.864 -17.369 1.00 81.62 90 LEU A N 1
ATOM 662 C CA . LEU A 1 90 ? 8.532 -6.081 -18.810 1.00 81.62 90 LEU A CA 1
ATOM 663 C C . LEU A 1 90 ? 9.008 -4.827 -19.563 1.00 81.62 90 LEU A C 1
ATOM 665 O O . LEU A 1 90 ? 8.472 -3.734 -19.378 1.00 81.62 90 LEU A O 1
ATOM 669 N N . ASN A 1 91 ? 9.993 -5.007 -20.446 1.00 79.94 91 ASN A N 1
ATOM 670 C CA . ASN A 1 91 ? 10.701 -3.946 -21.169 1.00 79.94 91 ASN A CA 1
ATOM 671 C C . ASN A 1 91 ? 11.576 -3.024 -20.296 1.00 79.94 91 ASN A C 1
ATOM 673 O O . ASN A 1 91 ? 11.945 -1.938 -20.752 1.00 79.94 91 ASN A O 1
ATOM 677 N N . ASP A 1 92 ? 11.939 -3.422 -19.072 1.00 85.12 92 ASP A N 1
ATOM 678 C CA . ASP A 1 92 ? 12.925 -2.669 -18.298 1.00 85.12 92 ASP A CA 1
ATOM 679 C C . ASP A 1 92 ? 14.297 -2.725 -19.005 1.00 85.12 92 ASP A C 1
ATOM 681 O O . ASP A 1 92 ? 14.759 -3.802 -19.390 1.00 85.12 92 ASP A O 1
ATOM 685 N N . PRO A 1 93 ? 14.985 -1.585 -19.181 1.00 80.44 93 PRO A N 1
ATOM 686 C CA . PRO A 1 93 ? 16.253 -1.515 -19.910 1.00 80.44 93 PRO A CA 1
ATOM 687 C C . PRO A 1 93 ? 17.419 -2.276 -19.257 1.00 80.44 93 PRO A C 1
ATOM 689 O O . PRO A 1 93 ? 18.436 -2.487 -19.917 1.00 80.44 93 PRO A O 1
ATOM 692 N N . VAL A 1 94 ? 17.313 -2.661 -17.981 1.00 82.81 94 VAL A N 1
ATOM 693 C CA . VAL A 1 94 ? 18.382 -3.332 -17.224 1.00 82.81 94 VAL A CA 1
ATOM 694 C C . VAL A 1 94 ? 18.008 -4.762 -16.869 1.00 82.81 94 VAL A C 1
ATOM 696 O O . VAL A 1 94 ? 18.825 -5.664 -17.041 1.00 82.81 94 VAL A O 1
ATOM 699 N N . LEU A 1 95 ? 16.787 -4.988 -16.389 1.00 79.38 95 LEU A N 1
ATOM 700 C CA . LEU A 1 95 ? 16.294 -6.330 -16.080 1.00 79.38 95 LEU A CA 1
ATOM 701 C C . LEU A 1 95 ? 15.797 -7.081 -17.325 1.00 79.38 95 LEU A C 1
ATOM 703 O O . LEU A 1 95 ? 15.714 -8.308 -17.304 1.00 79.38 95 LEU A O 1
ATOM 707 N N . GLY A 1 96 ? 15.548 -6.379 -18.432 1.00 74.00 96 GLY A N 1
ATOM 708 C CA . GLY A 1 96 ? 15.145 -6.966 -19.703 1.00 74.00 96 GLY A CA 1
ATOM 709 C C . GLY A 1 96 ? 13.703 -7.473 -19.693 1.00 74.00 96 GLY A C 1
ATOM 710 O O . GLY A 1 96 ? 12.836 -6.966 -18.989 1.00 74.00 96 GLY A O 1
ATOM 711 N N . ASN A 1 97 ? 13.435 -8.506 -20.491 1.00 74.62 97 ASN A N 1
ATOM 712 C CA . ASN A 1 97 ? 12.101 -9.094 -20.633 1.00 74.62 97 ASN A CA 1
ATOM 713 C C . ASN A 1 97 ? 11.874 -10.211 -19.611 1.00 74.62 97 ASN A C 1
ATOM 715 O O . ASN A 1 97 ? 11.642 -11.364 -19.986 1.00 74.62 97 ASN A O 1
ATOM 719 N N . ILE A 1 98 ? 11.969 -9.885 -18.318 1.00 78.94 98 ILE A N 1
ATOM 720 C CA . ILE A 1 98 ? 11.528 -10.817 -17.277 1.00 78.94 98 ILE A CA 1
ATOM 721 C C . ILE A 1 98 ? 10.022 -10.967 -17.430 1.00 78.94 98 ILE A C 1
ATOM 723 O O . ILE A 1 98 ? 9.264 -10.061 -17.095 1.00 78.94 98 ILE A O 1
ATOM 727 N N . ARG A 1 99 ? 9.605 -12.115 -17.966 1.00 80.38 99 ARG A N 1
ATOM 728 C CA . ARG A 1 99 ? 8.193 -12.436 -18.117 1.00 80.38 99 ARG A CA 1
ATOM 729 C C . ARG A 1 99 ? 7.578 -12.608 -16.738 1.00 80.38 99 ARG A C 1
ATOM 731 O O . ARG A 1 99 ? 8.078 -13.376 -15.913 1.00 80.38 99 ARG A O 1
ATOM 738 N N . GLU A 1 100 ? 6.492 -11.896 -16.505 1.00 85.44 100 GLU A N 1
ATOM 739 C CA . GLU A 1 100 ? 5.718 -12.019 -15.289 1.00 85.44 100 GLU A CA 1
ATOM 740 C C . GLU A 1 100 ? 5.135 -13.434 -15.152 1.00 85.44 100 GLU A C 1
ATOM 742 O O . GLU A 1 100 ? 4.811 -14.080 -16.155 1.00 85.44 100 GLU A O 1
ATOM 747 N N . PRO A 1 101 ? 5.004 -13.954 -13.920 1.00 87.06 101 PRO A N 1
ATOM 748 C CA . PRO A 1 101 ? 4.395 -15.255 -13.715 1.00 87.06 101 PRO A CA 1
ATOM 749 C C . PRO A 1 101 ? 2.940 -15.227 -14.190 1.00 87.06 101 PRO A C 1
ATOM 751 O O . PRO A 1 101 ? 2.187 -14.305 -13.887 1.00 87.06 101 PRO A O 1
ATOM 754 N N . GLU A 1 102 ? 2.536 -16.263 -14.916 1.00 91.62 102 GLU A N 1
ATOM 755 C CA . GLU A 1 102 ? 1.175 -16.423 -15.420 1.00 91.62 102 GLU A CA 1
ATOM 756 C C . GLU A 1 102 ? 0.519 -17.644 -14.774 1.00 91.62 102 GLU A C 1
ATOM 758 O O . GLU A 1 102 ? 1.143 -18.696 -14.618 1.00 91.62 102 GLU A O 1
ATOM 763 N N . LEU A 1 103 ? -0.762 -17.528 -14.431 1.00 89.75 103 LEU A N 1
ATOM 764 C CA . LEU A 1 103 ? -1.584 -18.636 -13.956 1.00 89.75 103 LEU A CA 1
ATOM 765 C C . LEU A 1 103 ? -2.824 -18.736 -14.842 1.00 89.75 103 LEU A C 1
ATOM 767 O O . LEU A 1 103 ? -3.608 -17.794 -14.921 1.00 89.75 103 LEU A O 1
ATOM 771 N N . PHE A 1 104 ? -2.987 -19.864 -15.537 1.00 92.50 104 PHE A N 1
ATOM 772 C CA . PHE A 1 104 ? -4.068 -20.075 -16.514 1.00 92.50 104 PHE A CA 1
ATOM 773 C C . PHE A 1 104 ? -4.165 -18.968 -17.586 1.00 92.50 104 PHE A C 1
ATOM 775 O O . PHE A 1 104 ? -5.256 -18.598 -18.009 1.00 92.50 104 PHE A O 1
ATOM 782 N N . GLY A 1 105 ? -3.020 -18.427 -18.019 1.00 90.19 105 GLY A N 1
ATOM 783 C CA . GLY A 1 105 ? -2.950 -17.346 -19.012 1.00 90.19 105 GLY A CA 1
ATOM 784 C C . GLY A 1 105 ? -3.240 -15.945 -18.461 1.00 90.19 105 GLY A C 1
ATOM 785 O O . GLY A 1 105 ? -3.297 -14.992 -19.232 1.00 90.19 105 GLY A O 1
ATOM 786 N N . ILE A 1 106 ? -3.413 -15.801 -17.144 1.00 88.69 106 ILE A N 1
ATOM 787 C CA . ILE A 1 106 ? -3.575 -14.510 -16.472 1.00 88.69 106 ILE A CA 1
ATOM 788 C C . ILE A 1 106 ? -2.238 -14.116 -15.852 1.00 88.69 106 ILE A C 1
ATOM 790 O O . ILE A 1 106 ? -1.681 -14.868 -15.052 1.00 88.69 106 ILE A O 1
ATOM 794 N N . VAL A 1 107 ? -1.743 -12.928 -16.195 1.00 90.56 107 VAL A N 1
ATOM 795 C CA . VAL A 1 107 ? -0.530 -12.366 -15.593 1.00 90.56 107 VAL A CA 1
ATOM 796 C C . VAL A 1 107 ? -0.776 -12.066 -14.115 1.00 90.56 107 VAL A C 1
ATOM 798 O O . VAL A 1 107 ? -1.728 -11.372 -13.754 1.00 90.56 107 VAL A O 1
ATOM 801 N N . ILE A 1 108 ? 0.103 -12.576 -13.258 1.00 90.44 108 ILE A N 1
ATOM 802 C CA . ILE A 1 108 ? 0.107 -12.333 -11.821 1.00 90.44 108 ILE A CA 1
ATOM 803 C C . ILE A 1 108 ? 1.260 -11.397 -11.488 1.00 90.44 108 ILE A C 1
ATOM 805 O O . ILE A 1 108 ? 2.425 -11.705 -11.718 1.00 90.44 108 ILE A O 1
ATOM 809 N N . TYR A 1 109 ? 0.930 -10.282 -10.846 1.00 90.19 109 TYR A N 1
ATOM 810 C CA . TYR A 1 109 ? 1.910 -9.352 -10.303 1.00 90.19 109 TYR A CA 1
ATOM 811 C C . T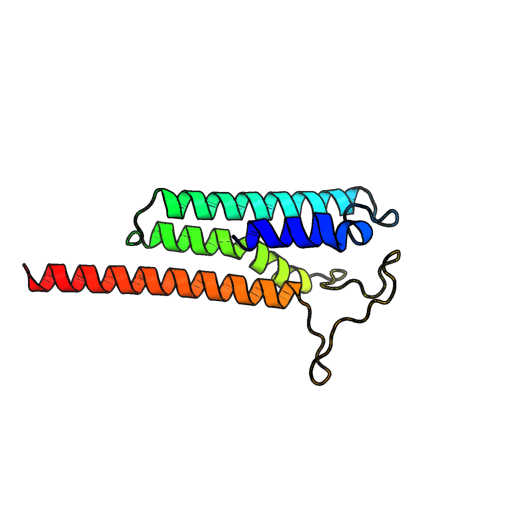YR A 1 109 ? 2.065 -9.595 -8.793 1.00 90.19 109 TYR A C 1
ATOM 813 O O . TYR A 1 109 ? 1.126 -9.326 -8.035 1.00 90.19 109 TYR A O 1
ATOM 821 N N . PRO A 1 110 ? 3.211 -10.122 -8.314 1.00 86.50 110 PRO A N 1
ATOM 822 C CA . PRO A 1 110 ? 3.383 -10.477 -6.903 1.00 86.50 110 PRO A CA 1
ATOM 823 C C . PRO A 1 110 ? 3.168 -9.308 -5.931 1.00 86.50 110 PRO A C 1
ATOM 825 O O . PRO A 1 110 ? 2.604 -9.495 -4.854 1.00 86.50 110 PRO A O 1
ATOM 828 N N . ASN A 1 111 ? 3.560 -8.093 -6.319 1.00 87.56 111 ASN A N 1
ATOM 829 C CA . ASN A 1 111 ? 3.313 -6.861 -5.565 1.00 87.56 111 ASN A CA 1
ATOM 830 C C . ASN A 1 111 ? 1.814 -6.531 -5.450 1.00 87.56 111 ASN A C 1
ATOM 832 O O . ASN A 1 111 ? 1.365 -6.150 -4.371 1.00 87.56 111 ASN A O 1
ATOM 836 N N . VAL A 1 112 ? 1.022 -6.738 -6.506 1.00 92.19 112 VAL A N 1
ATOM 837 C CA . VAL A 1 112 ? -0.442 -6.568 -6.469 1.00 92.19 112 VAL A CA 1
ATOM 838 C C . VAL A 1 112 ? -1.088 -7.614 -5.560 1.00 92.19 112 VAL A C 1
ATOM 840 O O . VAL A 1 112 ? -1.946 -7.279 -4.746 1.00 92.19 112 VAL A O 1
ATOM 843 N N . ILE A 1 113 ? -0.644 -8.872 -5.621 1.00 91.62 113 ILE A N 1
ATOM 844 C CA . ILE A 1 113 ? -1.132 -9.921 -4.711 1.00 91.62 113 ILE A CA 1
ATOM 845 C C . ILE A 1 113 ? -0.797 -9.580 -3.253 1.00 91.62 113 ILE A C 1
ATOM 847 O O . ILE A 1 113 ? -1.669 -9.653 -2.386 1.00 91.62 113 ILE A O 1
ATOM 851 N N . ALA A 1 114 ? 0.433 -9.143 -2.973 1.00 89.44 114 ALA A N 1
ATOM 852 C CA . ALA A 1 114 ? 0.839 -8.702 -1.639 1.00 89.44 114 ALA A CA 1
ATOM 853 C C . ALA A 1 114 ? 0.025 -7.491 -1.145 1.00 89.44 114 ALA A C 1
ATOM 855 O O . ALA A 1 114 ? -0.337 -7.430 0.037 1.00 89.44 114 ALA A O 1
ATOM 856 N N . ALA A 1 115 ? -0.305 -6.561 -2.048 1.00 92.56 115 ALA A N 1
ATOM 857 C CA . ALA A 1 115 ? -1.172 -5.422 -1.772 1.00 92.56 115 ALA A CA 1
ATOM 858 C C . ALA A 1 115 ? -2.574 -5.885 -1.354 1.00 92.56 115 ALA A C 1
ATOM 860 O O . ALA A 1 115 ? -3.051 -5.508 -0.282 1.00 92.56 115 ALA A O 1
ATOM 861 N N . ILE A 1 116 ? -3.197 -6.762 -2.147 1.00 95.12 116 ILE A N 1
ATOM 862 C CA . ILE A 1 116 ? -4.529 -7.319 -1.873 1.00 95.12 116 ILE A CA 1
ATOM 863 C C . ILE A 1 116 ? -4.538 -8.057 -0.533 1.00 95.12 116 ILE A C 1
ATOM 865 O O . ILE A 1 116 ? -5.387 -7.774 0.310 1.00 95.12 116 ILE A O 1
ATOM 869 N N . ILE A 1 117 ? -3.575 -8.954 -0.297 1.00 94.19 117 ILE A N 1
ATOM 870 C CA . ILE A 1 117 ? -3.468 -9.698 0.966 1.00 94.19 117 ILE A CA 1
ATOM 871 C C . ILE A 1 117 ? -3.346 -8.731 2.147 1.00 94.19 117 ILE A C 1
ATOM 873 O O . ILE A 1 117 ? -4.038 -8.893 3.151 1.00 94.19 117 ILE A O 1
ATOM 877 N N . THR A 1 118 ? -2.511 -7.695 2.029 1.00 92.12 118 THR A N 1
ATOM 878 C CA . THR A 1 118 ? -2.353 -6.704 3.099 1.00 92.12 118 THR A CA 1
ATOM 879 C C . THR A 1 118 ? -3.654 -5.957 3.382 1.00 92.12 118 THR A C 1
ATOM 881 O O . THR A 1 118 ? -4.018 -5.790 4.547 1.00 92.12 118 THR A O 1
ATOM 884 N N . ILE A 1 119 ? -4.366 -5.524 2.341 1.00 96.00 119 ILE A N 1
ATOM 885 C CA . ILE A 1 119 ? -5.648 -4.823 2.477 1.00 96.00 119 ILE A CA 1
ATOM 886 C C . ILE A 1 119 ? -6.683 -5.739 3.142 1.00 96.00 119 ILE A C 1
ATOM 888 O O . ILE A 1 119 ? -7.346 -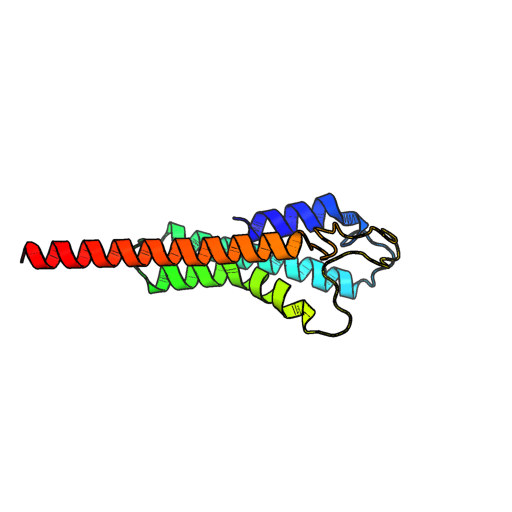5.322 4.090 1.00 96.00 119 ILE A O 1
ATOM 892 N N . VAL A 1 120 ? -6.776 -7.002 2.715 1.00 97.00 120 VAL A N 1
ATOM 893 C CA . VAL A 1 120 ? -7.682 -7.998 3.311 1.00 97.00 120 VAL A CA 1
ATOM 894 C C . VAL A 1 120 ? -7.370 -8.215 4.790 1.00 97.00 120 VAL A C 1
ATOM 896 O O . VAL A 1 120 ? -8.288 -8.217 5.607 1.00 97.00 120 VAL A O 1
ATOM 899 N N . ILE A 1 121 ? -6.093 -8.331 5.165 1.00 95.44 121 ILE A N 1
ATOM 900 C CA . ILE A 1 121 ? -5.684 -8.458 6.571 1.00 95.44 121 ILE A CA 1
ATOM 901 C C . ILE A 1 121 ? -6.081 -7.213 7.374 1.00 95.44 121 ILE A C 1
ATOM 903 O O . ILE A 1 121 ? -6.579 -7.349 8.491 1.00 95.44 121 ILE A O 1
ATOM 907 N N . ALA A 1 122 ? -5.895 -6.007 6.828 1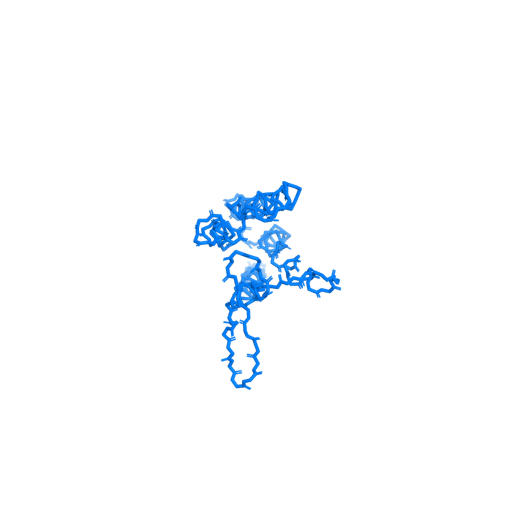.00 95.31 122 ALA A N 1
ATOM 908 C CA . ALA A 1 122 ? -6.278 -4.766 7.502 1.00 95.31 122 ALA A CA 1
ATOM 909 C C . ALA A 1 122 ? -7.799 -4.684 7.730 1.00 95.31 122 ALA A C 1
ATOM 911 O O . ALA A 1 122 ? -8.241 -4.356 8.832 1.00 95.31 122 ALA A O 1
ATOM 912 N N . ILE A 1 123 ? -8.595 -5.050 6.718 1.00 97.00 123 ILE A N 1
ATOM 913 C CA . ILE A 1 123 ? -10.061 -5.117 6.808 1.00 97.00 123 ILE A CA 1
ATOM 914 C C . ILE A 1 123 ? -10.491 -6.165 7.840 1.00 97.00 123 ILE A C 1
ATOM 916 O O . ILE A 1 123 ? -11.325 -5.874 8.695 1.00 97.00 123 ILE A O 1
ATOM 920 N N . ALA A 1 124 ? -9.903 -7.364 7.803 1.00 96.62 124 ALA A N 1
ATOM 921 C CA . ALA A 1 124 ? -10.207 -8.430 8.753 1.00 96.62 124 ALA A CA 1
ATOM 922 C C . ALA A 1 124 ? -9.855 -8.023 10.192 1.00 96.62 124 ALA A C 1
ATOM 924 O O . ALA A 1 124 ? -10.658 -8.216 11.103 1.00 96.62 124 ALA A O 1
ATOM 925 N N . GLY A 1 125 ? -8.694 -7.395 10.399 1.00 94.25 125 GLY A N 1
ATOM 926 C CA . GLY A 1 125 ? -8.279 -6.874 11.702 1.00 94.25 125 GLY A CA 1
ATOM 927 C C . GLY A 1 125 ? -9.253 -5.831 12.253 1.00 94.25 125 GLY A C 1
ATOM 928 O O . GLY A 1 125 ? -9.657 -5.915 13.413 1.00 94.25 125 GLY A O 1
ATOM 929 N N . TYR A 1 126 ? -9.694 -4.893 11.410 1.00 96.31 126 TYR A N 1
ATOM 930 C CA . TYR A 1 126 ? -10.721 -3.920 11.784 1.00 96.31 126 TYR A CA 1
ATOM 931 C C . TYR A 1 126 ? -12.061 -4.589 12.120 1.00 96.31 126 TYR A C 1
ATOM 933 O O . TYR A 1 126 ? -12.695 -4.256 13.122 1.00 96.31 126 TYR A O 1
ATOM 941 N N . TRP A 1 127 ? -12.481 -5.568 11.316 1.00 96.50 127 TRP A N 1
ATOM 942 C CA . TRP A 1 127 ? -13.718 -6.307 11.548 1.00 96.50 127 TRP A CA 1
ATOM 943 C C . TRP A 1 127 ? -13.700 -7.049 12.891 1.00 96.50 127 TRP A C 1
ATOM 945 O O . TRP A 1 127 ? -14.672 -6.960 13.642 1.00 96.50 127 TRP A O 1
ATOM 955 N N . PHE A 1 128 ? -12.588 -7.697 13.254 1.00 94.81 128 PHE A N 1
ATOM 956 C CA . PHE A 1 128 ? -12.443 -8.342 14.562 1.00 94.81 128 PHE A CA 1
ATOM 957 C C . PHE A 1 128 ? -12.492 -7.350 15.729 1.00 94.81 128 PHE A C 1
ATOM 959 O O . PHE A 1 128 ? -13.147 -7.632 16.734 1.00 94.81 128 PHE A O 1
ATOM 966 N N . ALA A 1 129 ? -11.868 -6.176 15.595 1.00 93.19 129 ALA A N 1
ATOM 967 C CA . ALA A 1 129 ? -11.966 -5.120 16.603 1.00 93.19 129 ALA A CA 1
ATOM 968 C C . ALA A 1 129 ? -13.421 -4.659 16.809 1.00 93.19 129 ALA A C 1
ATOM 970 O O . ALA A 1 129 ? -13.874 -4.493 17.941 1.00 93.19 129 ALA A O 1
ATOM 971 N N . ASN A 1 130 ? -14.186 -4.531 15.721 1.00 93.44 130 ASN A N 1
ATOM 972 C CA . ASN A 1 130 ? -15.607 -4.206 15.791 1.00 93.44 130 ASN A CA 1
ATOM 973 C C . ASN A 1 130 ? -16.425 -5.272 16.538 1.00 93.44 130 ASN A C 1
ATOM 975 O O . ASN A 1 130 ? -17.226 -4.926 17.405 1.00 93.44 130 ASN A O 1
ATOM 979 N N . GLN A 1 131 ? -16.193 -6.558 16.259 1.00 92.31 131 GLN A N 1
ATOM 980 C CA . GLN A 1 131 ? -16.875 -7.650 16.966 1.00 92.31 131 GLN A CA 1
ATOM 981 C C . GLN A 1 131 ? -16.575 -7.637 18.471 1.00 92.31 131 GLN A C 1
ATOM 983 O O . GLN A 1 131 ? -17.493 -7.759 19.280 1.00 92.31 131 GLN A O 1
ATOM 988 N N . ALA A 1 132 ? -15.314 -7.423 18.858 1.00 87.62 132 ALA A N 1
ATOM 989 C CA . ALA A 1 132 ? -14.922 -7.341 20.265 1.00 87.62 132 ALA A CA 1
ATOM 990 C C . ALA A 1 132 ? -15.660 -6.210 21.006 1.00 87.62 132 ALA A C 1
ATOM 992 O O . ALA A 1 132 ? -16.186 -6.422 22.098 1.00 87.62 132 ALA A O 1
ATOM 993 N N . THR A 1 133 ? -15.777 -5.033 20.384 1.00 89.88 133 THR A N 1
ATOM 994 C CA . THR A 1 133 ? -16.528 -3.901 20.947 1.00 89.88 133 THR A CA 1
ATOM 995 C C . THR A 1 133 ? -18.017 -4.204 21.110 1.00 89.88 133 THR A C 1
ATOM 997 O O . THR A 1 133 ? -18.628 -3.776 22.090 1.00 89.88 133 THR A O 1
ATOM 1000 N N . LEU A 1 134 ? -18.627 -4.928 20.167 1.00 89.75 134 LEU A N 1
ATOM 1001 C CA . LEU A 1 134 ? -20.041 -5.306 20.254 1.00 89.75 134 LEU A CA 1
ATOM 1002 C C . LEU A 1 134 ? -20.304 -6.288 21.403 1.00 89.75 134 LEU A C 1
ATOM 1004 O O . LEU A 1 134 ? -21.271 -6.098 22.140 1.00 89.75 134 LEU A O 1
ATOM 1008 N N . ILE A 1 135 ? -19.426 -7.277 21.588 1.00 87.94 135 ILE A N 1
ATOM 1009 C CA . ILE A 1 135 ? -19.511 -8.261 22.680 1.00 87.94 135 ILE A CA 1
ATOM 1010 C C . ILE A 1 135 ? -19.374 -7.580 24.048 1.00 87.94 135 ILE A C 1
ATOM 1012 O O . ILE A 1 135 ? -20.120 -7.883 24.976 1.00 87.94 135 ILE A O 1
ATOM 1016 N N . GLU A 1 136 ? -18.450 -6.629 24.186 1.00 85.12 136 GLU A N 1
ATOM 1017 C CA . GLU A 1 136 ? -18.281 -5.907 25.450 1.00 85.12 136 GLU A CA 1
ATOM 1018 C C . GLU A 1 136 ? -19.525 -5.073 25.790 1.00 85.12 136 GLU A C 1
ATOM 1020 O O . GLU A 1 136 ? -20.020 -5.083 26.917 1.00 85.12 136 GLU A O 1
ATOM 1025 N N . ARG A 1 137 ? -20.111 -4.409 24.786 1.00 87.25 137 ARG A N 1
ATOM 1026 C CA . ARG A 1 137 ? -21.349 -3.637 24.960 1.00 87.25 137 ARG A CA 1
ATOM 1027 C C . ARG A 1 137 ? -22.548 -4.501 25.344 1.00 87.25 137 ARG A C 1
ATOM 1029 O O . ARG A 1 137 ? -23.401 -4.010 26.080 1.00 87.25 137 ARG A O 1
ATOM 1036 N N . SER A 1 138 ? -22.660 -5.733 24.843 1.00 89.38 138 SER A N 1
ATOM 1037 C CA . SER A 1 138 ? -23.762 -6.625 25.229 1.00 89.38 138 SER A CA 1
ATOM 1038 C C . SER A 1 138 ? -23.617 -7.092 26.677 1.00 89.38 138 SER A C 1
ATOM 1040 O O . SER A 1 138 ? -24.580 -7.002 27.431 1.00 89.38 138 SER A O 1
ATOM 1042 N N . ARG A 1 139 ? -22.403 -7.464 27.107 1.00 88.88 139 ARG A N 1
ATOM 1043 C CA . ARG A 1 139 ? -22.122 -7.854 28.501 1.00 88.88 139 ARG A CA 1
ATOM 1044 C C . ARG A 1 139 ? -22.440 -6.752 29.506 1.00 88.88 139 ARG A C 1
ATOM 1046 O O . ARG A 1 139 ? -22.970 -7.030 30.574 1.00 88.88 139 ARG A O 1
ATOM 1053 N N . LEU A 1 140 ? -22.130 -5.499 29.177 1.00 89.31 140 LEU A N 1
ATOM 1054 C CA . LEU A 1 140 ? -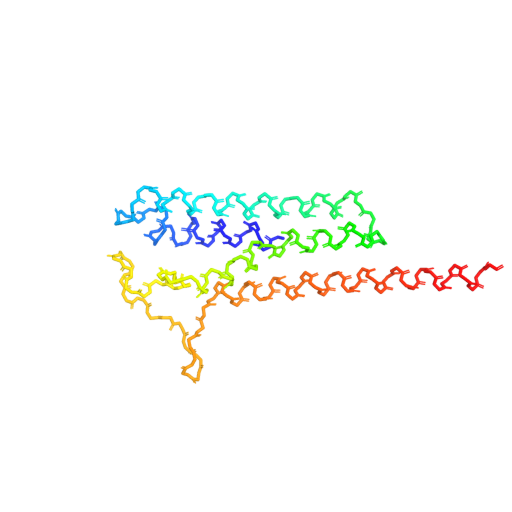22.446 -4.369 30.056 1.00 89.31 140 LEU A CA 1
ATOM 1055 C C . LEU A 1 140 ? -23.956 -4.128 30.192 1.00 89.31 140 LEU A C 1
ATOM 1057 O O . LEU A 1 140 ? -24.392 -3.661 31.236 1.00 89.31 140 LEU A O 1
ATOM 1061 N N . LYS A 1 141 ? -24.754 -4.456 29.167 1.00 89.25 141 LYS A N 1
ATOM 1062 C CA . LYS A 1 141 ? -26.221 -4.344 29.222 1.00 89.25 141 LYS A CA 1
ATOM 1063 C C . LYS A 1 141 ? -26.882 -5.459 30.029 1.00 89.25 141 LYS A C 1
ATOM 1065 O O . LYS A 1 141 ? -27.927 -5.217 30.606 1.00 89.25 141 LYS A O 1
ATOM 1070 N N . GLU A 1 142 ? -26.312 -6.662 30.039 1.00 88.75 142 GLU A N 1
ATOM 1071 C CA . GLU A 1 142 ? -26.846 -7.805 30.800 1.00 88.75 142 GLU A CA 1
ATOM 1072 C C . GLU A 1 142 ? -26.584 -7.690 32.312 1.00 88.75 142 GLU A C 1
ATOM 1074 O O . GLU A 1 142 ? -27.303 -8.291 33.103 1.00 88.75 142 GLU A O 1
ATOM 1079 N N . ASN A 1 143 ? -25.566 -6.919 32.709 1.00 81.69 143 ASN A N 1
ATOM 1080 C CA . ASN A 1 143 ? -25.157 -6.730 34.106 1.00 81.69 143 ASN A CA 1
ATOM 1081 C C . ASN A 1 143 ? -25.658 -5.414 34.739 1.00 81.69 143 ASN A C 1
ATOM 1083 O O . ASN A 1 143 ? -25.271 -5.112 35.870 1.00 81.69 143 ASN A O 1
ATOM 1087 N N . ALA A 1 144 ? -26.443 -4.616 34.008 1.00 75.00 144 ALA A N 1
ATOM 1088 C CA . ALA A 1 144 ? -27.019 -3.344 34.455 1.00 75.00 144 ALA A CA 1
ATOM 1089 C C . ALA A 1 144 ? -28.506 -3.509 34.785 1.00 75.00 144 ALA A C 1
ATOM 1091 O O . ALA A 1 144 ? -28.945 -2.897 35.785 1.00 75.00 144 ALA A O 1
#

Radius of gyration: 19.18 Å; Cα contacts (8 Å, |Δi|>4): 144; chains: 1; bounding box: 48×32×56 Å

Solvent-accessible surface area (backbone atoms only — not comparable to full-atom values): 7891 Å² total; per-residue (Å²): 101,63,40,39,49,45,52,44,55,42,43,64,57,74,36,15,61,70,45,76,63,24,84,87,55,54,72,66,59,41,49,55,51,53,51,50,40,53,48,23,34,51,31,22,50,53,17,50,53,42,65,72,76,45,63,66,63,42,57,68,59,41,47,49,23,26,46,37,46,24,48,56,38,53,50,58,60,56,44,66,78,40,90,91,56,74,90,67,50,67,74,32,94,78,69,32,76,50,76,68,56,63,58,98,86,41,80,50,48,70,67,57,53,52,29,51,52,48,38,51,50,29,52,50,53,37,52,51,33,52,52,54,39,52,53,52,55,51,54,56,62,77,76,107

pLDD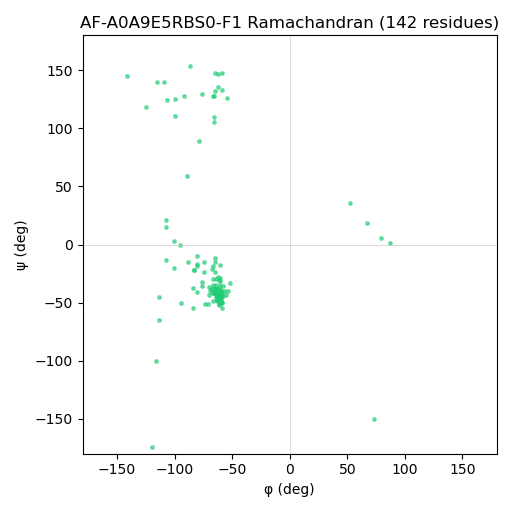T: mean 88.82, std 7.55, range [58.72, 97.88]

Mean predicted aligned error: 5.22 Å